Protein AF-A0A7S0FJQ3-F1 (afdb_monomer_lite)

Radius of gyration: 24.73 Å; chains: 1; bounding box: 58×33×62 Å

Foldseek 3Di:
DPPVVPPCCVVDVDDDDPVVVVVVVVVVVVVVVVVVVVVVVCVVCVVDDVVCCLQPPDDVLVVLLCCQLVVNDCCVVDPPVSCVVNVVSNPDHNPDDDCPVVVVVD

Secondary structure (DSSP, 8-state):
--SHHHHTTTT-SSPPPHHHHHHHHHHHHHHHHHHHHHHHHHHHTTT--HHHIIIIIS-HHHHHHHHHHTT--GGGTS-HHHHHHTGGGTT--TT--TTTTGGG--

pLDDT: mean 89.09, std 12.88, range [45.78, 98.19]

Organism: NCBI:txid265543

InterPro domains:
  IPR011010 DNA breaking-rejoining enzyme, catalytic core [SSF56349] (7-94)
  IPR014727 DNA topoisomerase I, catalytic core, alpha/beta subdomain [G3DSA:1.10.132.10] (2-98)
  IPR018521 DNA topoisomerase IB, active site [PS00176] (44-62)
  IPR025834 Topoisomerase I C-terminal domain [PF14370] (29-98)
  IPR051062 DNA topoisomerase IB [PTHR10290] (16-98)

Sequence (106 aa):
VTKFKTSQSHLWEKVPSEDQVKKKIENWNKKIEKAEMDLKHKDDNKEVSLGTSKINYMDPRISVAWCKRNEVPIEKIFSKTLRDKFNWAMAVPPTWEFNGEIAKLG

Structure (mmCIF, N/CA/C/O backbone):
data_AF-A0A7S0FJQ3-F1
#
_entry.id   AF-A0A7S0FJQ3-F1
#
loop_
_atom_site.group_PDB
_atom_site.id
_atom_site.type_symbol
_atom_site.label_atom_id
_atom_site.label_alt_id
_atom_site.label_comp_id
_atom_site.label_asym_id
_atom_site.label_entity_id
_atom_site.label_seq_id
_atom_site.pdbx_PDB_ins_code
_atom_site.Cartn_x
_atom_site.Cartn_y
_atom_site.Cartn_z
_atom_site.occupancy
_atom_site.B_iso_or_equiv
_atom_site.auth_seq_id
_atom_site.auth_comp_id
_atom_site.auth_asym_id
_atom_site.auth_atom_id
_atom_site.pdbx_PDB_model_num
ATOM 1 N N . VAL A 1 1 ? -36.604 -6.672 42.426 1.00 50.59 1 VAL A N 1
ATOM 2 C CA . VAL A 1 1 ? -36.343 -6.489 40.972 1.00 50.59 1 VAL A CA 1
ATOM 3 C C . VAL A 1 1 ? -36.304 -5.009 40.543 1.00 50.59 1 VAL A C 1
ATOM 5 O O . VAL A 1 1 ? -35.651 -4.687 39.563 1.00 50.59 1 VAL A O 1
ATOM 8 N N . THR A 1 2 ? -36.903 -4.072 41.286 1.00 45.78 2 THR A N 1
ATOM 9 C CA . THR A 1 2 ? -37.076 -2.664 40.856 1.00 45.78 2 THR A CA 1
ATOM 10 C C . THR A 1 2 ? -35.892 -1.715 41.128 1.00 45.78 2 THR A C 1
ATOM 12 O O . THR A 1 2 ? -35.732 -0.743 40.400 1.00 45.78 2 THR A O 1
ATOM 15 N N . LYS A 1 3 ? -35.026 -1.989 42.119 1.00 48.75 3 LYS A N 1
ATOM 16 C CA . LYS A 1 3 ? -33.908 -1.089 42.504 1.00 48.75 3 LYS 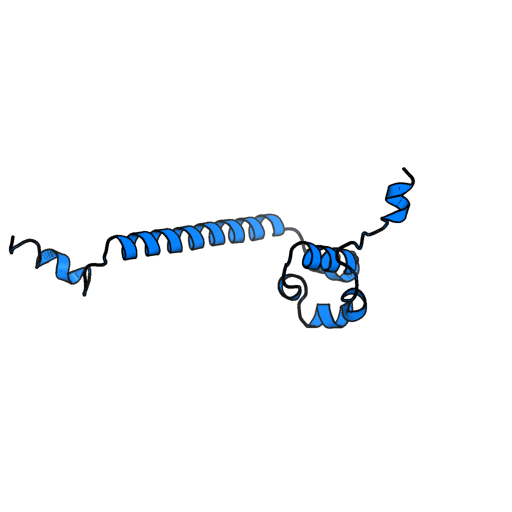A CA 1
ATOM 17 C C . LYS A 1 3 ? -32.679 -1.128 41.578 1.00 48.75 3 LYS A C 1
ATOM 19 O O . LYS A 1 3 ? -31.890 -0.195 41.591 1.00 48.75 3 LYS A O 1
ATOM 24 N N . PHE A 1 4 ? -32.509 -2.181 40.776 1.00 51.12 4 PHE A N 1
ATOM 25 C CA . PHE A 1 4 ? -31.314 -2.358 39.933 1.00 51.12 4 PHE A CA 1
ATOM 26 C C . PHE A 1 4 ? -31.382 -1.554 38.621 1.00 51.12 4 PHE A C 1
ATOM 28 O O . PHE A 1 4 ? -30.360 -1.176 38.059 1.00 51.12 4 PHE A O 1
ATOM 35 N N . LYS A 1 5 ? -32.597 -1.256 38.135 1.00 53.09 5 LYS A N 1
ATOM 36 C CA . LYS A 1 5 ? -32.810 -0.539 36.866 1.00 53.09 5 LYS A CA 1
ATOM 37 C C . LYS A 1 5 ? -32.517 0.962 36.948 1.00 53.09 5 LYS A C 1
ATOM 39 O O . LYS A 1 5 ? -32.145 1.550 35.941 1.00 53.09 5 LYS A O 1
ATOM 44 N N . THR A 1 6 ? -32.675 1.587 38.112 1.00 57.97 6 THR A N 1
ATOM 45 C CA . THR A 1 6 ? -32.498 3.039 38.268 1.00 57.97 6 THR A CA 1
ATOM 46 C C . THR A 1 6 ? -31.033 3.455 38.357 1.00 57.97 6 THR A C 1
ATOM 48 O O . THR A 1 6 ? -30.674 4.472 37.767 1.00 57.97 6 THR A O 1
ATOM 51 N N . SER A 1 7 ? -30.163 2.673 39.012 1.00 63.75 7 SER A N 1
ATOM 52 C CA . SER A 1 7 ? -28.769 3.096 39.227 1.00 63.75 7 SER A CA 1
ATOM 53 C C . SER A 1 7 ? -27.917 3.057 37.956 1.00 63.75 7 SER A C 1
ATOM 55 O O . SER A 1 7 ? -27.019 3.872 37.835 1.00 63.75 7 SER A O 1
ATOM 57 N N . GLN A 1 8 ? -28.205 2.173 36.995 1.00 63.81 8 GLN A N 1
ATOM 58 C CA . GLN A 1 8 ? -27.403 2.009 35.768 1.00 63.81 8 GLN A CA 1
ATOM 59 C C . GLN A 1 8 ? -27.904 2.862 34.583 1.00 63.81 8 GLN A C 1
ATOM 61 O O . GLN A 1 8 ? -27.315 2.827 33.506 1.00 63.81 8 GLN A O 1
ATOM 66 N N . SER A 1 9 ? -28.992 3.620 34.762 1.00 61.59 9 SER A N 1
ATOM 67 C CA . SER A 1 9 ? -29.635 4.401 33.690 1.00 61.59 9 SER A CA 1
ATOM 68 C C . SER A 1 9 ? -28.747 5.511 33.111 1.00 61.59 9 SER A C 1
ATOM 70 O O . SER A 1 9 ? -28.881 5.857 31.943 1.00 61.59 9 SER A O 1
ATOM 72 N N . HIS A 1 10 ? -27.804 6.030 33.902 1.00 71.69 10 HIS A N 1
ATOM 73 C CA . HIS A 1 10 ? -26.851 7.057 33.475 1.00 71.69 10 HIS A CA 1
ATOM 74 C C . HIS A 1 10 ? -25.723 6.517 32.585 1.00 71.69 10 HIS A C 1
ATOM 76 O O . HIS A 1 10 ? -25.082 7.287 31.878 1.00 71.69 10 HIS A O 1
ATOM 82 N N . LEU A 1 11 ? -25.457 5.207 32.622 1.00 71.88 11 LEU A N 1
ATOM 83 C CA . LEU A 1 11 ? -24.380 4.606 31.834 1.00 71.88 11 LEU A CA 1
ATOM 84 C C . LEU A 1 11 ? -24.802 4.372 30.385 1.00 71.88 11 LEU A C 1
ATOM 86 O O . LEU A 1 11 ? -23.973 4.439 29.479 1.00 71.88 11 LEU A O 1
ATOM 90 N N . TRP A 1 12 ? -26.087 4.096 30.157 1.00 75.75 12 TRP A N 1
ATOM 91 C CA . TRP A 1 12 ? -26.608 3.777 28.834 1.00 75.75 12 TRP A CA 1
ATOM 92 C C . TRP A 1 12 ? -28.069 4.212 28.718 1.00 75.75 12 TRP A C 1
ATOM 94 O O . TRP A 1 12 ? -28.915 3.752 29.481 1.00 75.75 12 TRP A O 1
ATOM 104 N N . GLU A 1 13 ? -28.378 5.008 27.692 1.00 75.69 13 GLU A N 1
ATOM 105 C CA . GLU A 1 13 ? -29.759 5.360 27.324 1.00 75.69 13 GLU A CA 1
ATOM 106 C C . GLU A 1 13 ? -30.582 4.105 26.959 1.00 75.69 13 GLU A C 1
ATOM 108 O O . GLU A 1 13 ? -31.769 3.999 27.264 1.00 75.69 13 GLU A O 1
ATOM 113 N N . LYS A 1 14 ? -29.918 3.098 26.370 1.00 81.62 14 LYS A N 1
ATOM 114 C CA . LYS A 1 14 ? -30.398 1.716 26.220 1.00 81.62 14 LYS A CA 1
ATOM 115 C C . LYS A 1 14 ? -29.261 0.759 26.560 1.00 81.62 14 LYS A C 1
ATOM 117 O O . LYS A 1 14 ? -28.167 0.901 26.015 1.00 81.62 14 LYS A O 1
ATOM 122 N N . VAL A 1 15 ? -29.521 -0.223 27.426 1.00 84.06 15 VAL A N 1
ATOM 123 C CA . VAL A 1 15 ? -28.534 -1.264 27.756 1.00 84.06 15 VAL A CA 1
ATOM 124 C C . VAL A 1 15 ? -28.210 -2.037 26.473 1.00 84.06 15 VAL A C 1
ATOM 126 O O . VAL A 1 15 ? -29.129 -2.602 25.873 1.00 84.06 15 VAL A O 1
ATOM 129 N N . PRO A 1 16 ? -26.948 -2.041 26.013 1.00 85.31 16 PRO A N 1
ATOM 130 C CA . PRO A 1 16 ? -26.581 -2.779 24.818 1.00 85.31 16 PRO A CA 1
ATOM 131 C C . PRO A 1 16 ? -26.749 -4.282 25.057 1.00 85.31 16 PRO A C 1
ATOM 133 O O . PRO A 1 16 ? -26.437 -4.796 26.130 1.00 85.31 16 PRO A O 1
ATOM 136 N N . SER A 1 17 ? -27.231 -4.984 24.036 1.00 90.69 17 SER A N 1
ATOM 137 C CA . SER A 1 17 ? -27.252 -6.449 24.020 1.00 90.69 17 SER A CA 1
ATOM 138 C C . SER A 1 17 ? -25.833 -7.022 24.081 1.00 90.69 17 SER A C 1
ATOM 140 O O . SER A 1 17 ? -24.865 -6.372 23.673 1.00 90.69 17 SER A O 1
ATOM 142 N N . GLU A 1 18 ? -25.711 -8.263 24.547 1.00 93.12 18 GLU A N 1
ATOM 143 C CA . GLU A 1 18 ? -24.434 -8.980 24.605 1.00 93.12 18 GLU A CA 1
ATOM 144 C C . GLU A 1 18 ? -23.726 -9.001 23.237 1.00 93.12 18 GLU A C 1
ATOM 146 O O . GLU A 1 18 ? -22.530 -8.719 23.152 1.00 93.12 18 GLU A O 1
ATOM 151 N N . ASP A 1 19 ? -24.475 -9.210 22.152 1.00 94.19 19 ASP A N 1
ATOM 152 C CA . ASP A 1 19 ? -23.940 -9.219 20.786 1.00 94.19 19 ASP A CA 1
ATOM 153 C C . ASP A 1 19 ? -23.397 -7.852 20.352 1.00 94.19 19 ASP A C 1
ATOM 155 O O . ASP A 1 19 ? -22.361 -7.765 19.690 1.00 94.19 19 ASP A O 1
ATOM 159 N N . GLN A 1 20 ? -24.050 -6.756 20.757 1.00 92.44 20 GLN A N 1
ATOM 160 C CA . GLN A 1 20 ? -23.551 -5.405 20.487 1.00 92.44 20 GLN A CA 1
ATOM 161 C C . GLN A 1 20 ? -22.236 -5.133 21.220 1.00 92.44 20 GLN A C 1
ATOM 163 O O . GLN A 1 20 ? -21.353 -4.474 20.663 1.00 92.44 20 GLN A O 1
ATOM 168 N N . VAL A 1 21 ? -22.092 -5.631 22.450 1.00 93.75 21 VAL A N 1
ATOM 169 C CA . VAL A 1 21 ? -20.851 -5.506 23.225 1.00 93.75 21 VAL A CA 1
ATOM 170 C C . VAL A 1 21 ? -19.745 -6.356 22.598 1.00 93.75 21 VAL A C 1
ATOM 172 O O . VAL A 1 21 ? -18.665 -5.825 22.336 1.00 93.75 21 VAL A O 1
ATOM 175 N N . LYS A 1 22 ? -20.021 -7.620 22.251 1.00 96.12 22 LYS A N 1
ATOM 176 C CA . LYS A 1 22 ? -19.072 -8.508 21.555 1.00 96.12 22 LYS A CA 1
ATOM 177 C C . LYS A 1 22 ? -18.577 -7.900 20.243 1.00 96.12 22 LYS A C 1
ATOM 179 O O . LYS A 1 22 ? -17.372 -7.796 20.031 1.00 96.12 22 LYS A O 1
ATOM 184 N N . LYS A 1 23 ? -19.489 -7.388 19.409 1.00 96.56 23 LYS A N 1
ATOM 185 C CA . LYS A 1 23 ? -19.141 -6.717 18.146 1.00 96.56 23 LYS A CA 1
ATOM 186 C C . LYS A 1 23 ? -18.287 -5.467 18.362 1.00 96.56 23 LYS A C 1
ATOM 188 O O . LYS A 1 23 ? -17.388 -5.183 17.573 1.00 96.56 23 LYS A O 1
ATOM 193 N N . LYS A 1 24 ? -18.547 -4.695 19.424 1.00 95.50 24 LYS A N 1
ATOM 194 C CA . LYS A 1 24 ? -17.708 -3.539 19.779 1.00 95.50 24 LYS A CA 1
ATOM 195 C C . LYS A 1 24 ? -16.305 -3.972 20.195 1.00 95.50 24 LYS A C 1
ATOM 197 O O . LYS A 1 24 ? -15.355 -3.355 19.727 1.00 95.50 24 LYS A O 1
ATOM 202 N N . ILE A 1 25 ? -16.179 -5.006 21.025 1.00 97.06 25 ILE A N 1
ATOM 203 C CA . ILE A 1 25 ? -14.881 -5.554 21.445 1.00 97.06 25 ILE A CA 1
ATOM 204 C C . ILE A 1 25 ? -14.089 -6.024 20.222 1.00 97.06 25 ILE A C 1
ATOM 206 O O . ILE A 1 25 ? -12.952 -5.603 20.039 1.00 97.06 25 ILE A O 1
ATOM 210 N N . GLU A 1 26 ? -14.709 -6.801 19.333 1.00 97.56 26 GLU A N 1
ATOM 211 C CA . GLU A 1 26 ? -14.069 -7.280 18.102 1.00 97.56 26 GLU A CA 1
ATOM 212 C C . GLU A 1 26 ? -13.580 -6.118 17.220 1.00 97.56 26 GLU A C 1
ATOM 214 O O . GLU A 1 26 ? -12.443 -6.114 16.747 1.00 97.56 26 GLU A O 1
ATOM 219 N N . ASN A 1 27 ? -14.410 -5.087 17.039 1.00 97.62 27 ASN A N 1
ATOM 220 C CA . ASN A 1 27 ? -14.033 -3.899 16.275 1.00 97.62 27 ASN A CA 1
ATOM 221 C C . ASN A 1 27 ? -12.866 -3.134 16.911 1.00 97.62 27 ASN A C 1
ATOM 223 O O . ASN A 1 27 ? -12.023 -2.602 16.190 1.00 97.62 27 ASN A O 1
ATOM 227 N N . TRP A 1 28 ? -12.828 -3.034 18.241 1.00 98.00 28 TRP A N 1
ATOM 228 C CA . TRP A 1 28 ? -11.730 -2.378 18.946 1.00 98.00 28 TRP A CA 1
ATOM 229 C C . TRP A 1 28 ? -10.438 -3.181 18.855 1.00 98.00 28 TRP A C 1
ATOM 231 O O . TRP A 1 28 ? -9.404 -2.589 18.561 1.00 98.00 28 TRP A O 1
ATOM 241 N N . ASN A 1 29 ? -10.505 -4.505 18.981 1.00 97.88 29 ASN A N 1
ATOM 242 C CA . ASN A 1 29 ? -9.343 -5.374 18.806 1.00 97.88 29 ASN A CA 1
ATOM 243 C C . ASN A 1 29 ? -8.726 -5.210 17.409 1.00 97.88 29 ASN A C 1
ATOM 245 O O . ASN A 1 29 ? -7.528 -4.974 17.301 1.00 97.88 29 ASN A O 1
ATOM 249 N N . LYS A 1 30 ? -9.546 -5.183 16.346 1.00 97.88 30 LYS A N 1
ATOM 250 C CA . LYS A 1 30 ? -9.069 -4.917 14.971 1.00 97.88 30 LYS A CA 1
ATOM 251 C C . LYS A 1 30 ? -8.395 -3.548 14.821 1.00 97.88 30 LYS A C 1
ATOM 253 O O . LYS A 1 30 ? -7.461 -3.391 14.038 1.00 97.88 30 LYS A O 1
ATOM 258 N N . LYS A 1 31 ? -8.879 -2.525 15.536 1.00 97.81 31 LYS A N 1
ATOM 259 C CA . LYS A 1 31 ? -8.266 -1.185 15.520 1.00 97.81 31 LYS A CA 1
ATOM 260 C C . LYS A 1 31 ? -6.920 -1.165 16.238 1.00 97.81 31 LYS A C 1
ATOM 262 O O . LYS A 1 31 ? -6.017 -0.488 15.759 1.00 97.81 31 LYS A O 1
ATOM 267 N N . ILE A 1 32 ? -6.813 -1.871 17.362 1.00 98.19 32 ILE A N 1
ATOM 268 C CA . ILE A 1 32 ? -5.574 -1.988 18.136 1.00 98.19 32 ILE A CA 1
ATOM 269 C C . ILE A 1 32 ? -4.516 -2.698 17.295 1.00 98.19 32 ILE A C 1
ATOM 271 O O . ILE A 1 32 ? -3.456 -2.128 17.069 1.00 98.19 32 ILE A O 1
ATOM 275 N N . GLU A 1 33 ? -4.853 -3.855 16.725 1.00 98.00 33 GLU A N 1
ATOM 276 C CA . GLU A 1 33 ? -3.948 -4.630 15.869 1.00 98.00 33 GLU A CA 1
ATOM 277 C C . GLU A 1 33 ? -3.419 -3.793 14.693 1.00 98.00 33 GLU A C 1
ATOM 279 O O . GLU A 1 33 ? -2.218 -3.747 14.423 1.00 98.00 33 GLU A O 1
ATOM 284 N N . LYS A 1 34 ? -4.306 -3.039 14.030 1.00 97.25 34 LYS A N 1
ATOM 285 C CA . LYS A 1 34 ? -3.898 -2.115 12.968 1.00 97.25 34 LYS A CA 1
ATOM 286 C C . LYS A 1 34 ? -2.947 -1.025 13.474 1.00 97.25 34 LYS A C 1
ATOM 288 O O . LYS A 1 34 ? -1.975 -0.710 12.794 1.00 97.25 34 LYS A O 1
ATOM 293 N N . ALA A 1 35 ? -3.231 -0.429 14.631 1.00 97.62 35 ALA A N 1
ATOM 294 C CA . ALA A 1 35 ? -2.404 0.635 15.191 1.00 97.62 35 ALA A CA 1
ATOM 295 C C . ALA A 1 35 ? -1.005 0.130 15.579 1.00 97.62 35 ALA A C 1
ATOM 297 O O . ALA A 1 35 ? -0.019 0.815 15.318 1.00 97.62 35 ALA A O 1
ATOM 298 N N . GLU A 1 36 ? -0.910 -1.071 16.147 1.00 97.81 36 GLU A N 1
ATOM 299 C CA . GLU A 1 36 ? 0.362 -1.719 16.484 1.00 97.81 36 GLU A CA 1
ATOM 300 C C . GLU A 1 36 ? 1.196 -2.009 15.231 1.00 97.81 36 GLU A C 1
ATOM 302 O O . GLU A 1 36 ? 2.386 -1.689 15.187 1.00 97.81 36 GLU A O 1
ATOM 307 N N . MET A 1 37 ? 0.561 -2.536 14.180 1.00 97.56 37 MET A N 1
ATOM 308 C CA . MET A 1 37 ? 1.200 -2.760 12.883 1.00 97.56 37 MET A CA 1
ATOM 309 C C . MET A 1 37 ? 1.716 -1.445 12.273 1.00 97.56 37 MET A C 1
ATOM 311 O O . MET A 1 37 ? 2.869 -1.371 11.844 1.00 97.56 37 MET A O 1
ATOM 315 N N . ASP A 1 38 ? 0.895 -0.389 12.267 1.00 95.94 38 ASP A N 1
ATOM 316 C CA . ASP A 1 38 ? 1.268 0.921 11.721 1.00 95.94 38 ASP A CA 1
ATOM 317 C C . ASP A 1 38 ? 2.427 1.563 12.511 1.00 95.94 38 ASP A C 1
ATOM 319 O O . ASP A 1 38 ? 3.305 2.199 11.921 1.00 95.94 38 ASP A O 1
ATOM 323 N N . LEU A 1 39 ? 2.451 1.399 13.839 1.00 96.75 39 LEU A N 1
ATOM 324 C CA . LEU A 1 39 ? 3.542 1.873 14.696 1.00 96.75 39 LEU A CA 1
ATOM 325 C C . LEU A 1 39 ? 4.848 1.149 14.386 1.00 96.75 39 LEU A C 1
ATOM 327 O O . LEU A 1 39 ? 5.864 1.807 14.158 1.00 96.75 39 LEU A O 1
ATOM 331 N N . LYS A 1 40 ? 4.810 -0.184 14.314 1.00 96.31 40 LYS A N 1
ATOM 332 C CA . LYS A 1 40 ? 5.985 -0.987 13.978 1.00 96.31 40 LYS A CA 1
ATOM 333 C C . LYS A 1 40 ? 6.543 -0.605 12.608 1.00 96.31 40 LYS A C 1
ATOM 335 O O . LYS A 1 40 ? 7.733 -0.346 12.481 1.00 96.31 40 LYS A O 1
ATOM 340 N N . HIS A 1 41 ? 5.683 -0.471 11.597 1.00 93.69 41 HIS A N 1
ATOM 341 C CA . HIS A 1 41 ? 6.117 -0.062 10.262 1.00 93.69 41 HIS A CA 1
ATOM 342 C C . HIS A 1 41 ? 6.776 1.317 10.228 1.00 93.69 41 HIS A C 1
ATOM 344 O O . HIS A 1 41 ? 7.686 1.530 9.428 1.00 93.69 41 HIS A O 1
ATOM 350 N N . LYS A 1 42 ? 6.321 2.266 11.050 1.00 92.75 42 LYS A N 1
ATOM 351 C CA . LYS A 1 42 ? 6.969 3.579 11.146 1.00 92.75 42 LYS A CA 1
ATOM 352 C C . LYS A 1 42 ? 8.346 3.485 11.788 1.00 92.75 42 LYS A C 1
ATOM 354 O O . LYS A 1 42 ? 9.254 4.158 11.312 1.00 92.75 42 LYS A O 1
ATOM 359 N N . ASP A 1 43 ? 8.493 2.670 12.829 1.00 94.81 43 ASP A N 1
ATOM 360 C CA . ASP A 1 43 ? 9.776 2.496 13.511 1.00 94.81 43 ASP A CA 1
ATOM 361 C C . ASP A 1 43 ? 10.797 1.771 12.621 1.00 94.81 43 ASP A C 1
ATOM 363 O O . ASP A 1 43 ? 11.904 2.273 12.441 1.00 94.81 43 ASP A O 1
ATOM 367 N N . ASP A 1 44 ? 10.391 0.680 11.961 1.00 93.38 44 ASP A N 1
ATOM 368 C CA . ASP A 1 44 ? 11.241 -0.098 11.043 1.00 93.38 44 ASP A CA 1
ATOM 369 C C . ASP A 1 44 ? 11.752 0.750 9.860 1.00 93.38 44 ASP A C 1
ATOM 371 O O . ASP A 1 44 ? 12.842 0.522 9.340 1.00 93.38 44 ASP A O 1
ATOM 375 N N . ASN A 1 45 ? 10.972 1.747 9.424 1.00 90.81 45 ASN A N 1
ATOM 376 C CA . ASN A 1 45 ? 11.307 2.597 8.278 1.00 90.81 45 ASN A CA 1
ATOM 377 C C . ASN A 1 45 ? 11.870 3.976 8.659 1.00 90.81 45 ASN A C 1
ATOM 379 O O . ASN A 1 45 ? 12.069 4.807 7.773 1.00 90.81 45 ASN A O 1
ATOM 383 N N . LYS A 1 46 ? 12.132 4.258 9.942 1.00 90.62 46 LYS A N 1
ATOM 384 C CA . LYS A 1 46 ? 12.533 5.608 10.389 1.00 90.62 46 LYS A CA 1
ATOM 385 C C . LYS A 1 46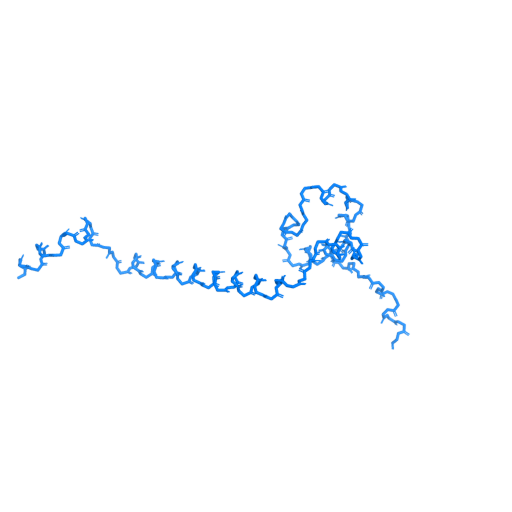 ? 13.880 6.078 9.829 1.00 90.62 46 LYS A C 1
ATOM 387 O O . LYS A 1 46 ? 14.105 7.279 9.718 1.00 90.62 46 LYS A O 1
ATOM 392 N N . GLU A 1 47 ? 14.755 5.144 9.458 1.00 91.81 47 GLU A N 1
ATOM 393 C CA . GLU A 1 47 ? 16.111 5.427 8.965 1.00 91.81 47 GLU A CA 1
ATOM 394 C C . GLU A 1 47 ? 16.244 5.286 7.440 1.00 91.81 47 GLU A C 1
ATOM 396 O O . GLU A 1 47 ? 17.290 5.609 6.878 1.00 91.81 47 GLU A O 1
ATOM 401 N N . VAL A 1 48 ? 15.201 4.816 6.743 1.00 88.19 48 VAL A N 1
ATOM 402 C CA . VAL A 1 48 ? 15.280 4.454 5.319 1.00 88.19 48 VAL A CA 1
ATOM 403 C C . VAL A 1 48 ? 14.208 5.144 4.476 1.00 88.19 48 VAL A C 1
ATOM 405 O O . VAL A 1 48 ? 13.014 5.087 4.754 1.00 88.19 48 VAL A O 1
ATOM 408 N N . SER A 1 49 ? 14.628 5.768 3.371 1.00 86.38 49 SER A N 1
ATOM 409 C CA . SER A 1 49 ? 13.702 6.369 2.402 1.00 86.38 49 SER A CA 1
ATOM 410 C C . SER A 1 49 ? 13.390 5.402 1.261 1.00 86.38 49 SER A C 1
ATOM 412 O O . SER A 1 49 ? 14.128 5.290 0.281 1.00 86.38 49 SER A O 1
ATOM 414 N N . LEU A 1 50 ? 12.250 4.717 1.360 1.00 86.94 50 LEU A N 1
ATOM 415 C CA . LEU A 1 50 ? 11.789 3.744 0.359 1.00 86.94 50 LEU A CA 1
ATOM 416 C C . LEU A 1 50 ? 11.342 4.373 -0.975 1.00 86.94 50 LEU A C 1
ATOM 418 O O . LEU A 1 50 ? 11.117 3.667 -1.957 1.00 86.94 50 LEU A O 1
ATOM 422 N N . GLY A 1 51 ? 11.166 5.697 -1.028 1.00 88.94 51 GLY A N 1
ATOM 423 C CA . GLY A 1 51 ? 10.666 6.384 -2.221 1.00 88.94 51 GLY A CA 1
ATOM 424 C C . GLY A 1 51 ? 11.632 6.290 -3.402 1.00 88.94 51 GLY A C 1
ATOM 425 O O . GLY A 1 51 ? 11.224 5.962 -4.515 1.00 88.94 51 GLY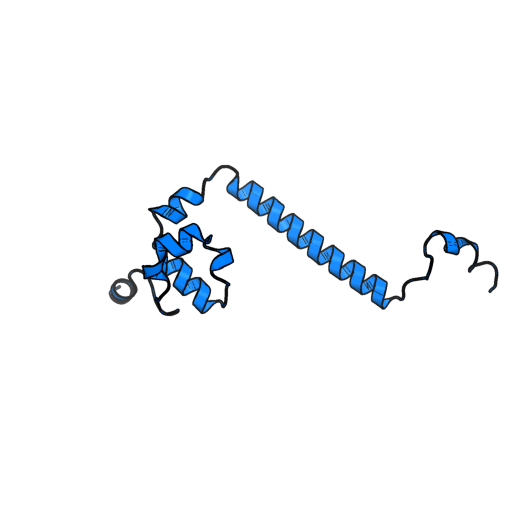 A O 1
ATOM 426 N N . THR A 1 52 ? 12.922 6.528 -3.164 1.00 91.06 52 THR A N 1
ATOM 427 C CA . THR A 1 52 ? 13.927 6.583 -4.234 1.00 91.06 52 THR A CA 1
ATOM 428 C C . THR A 1 52 ? 14.141 5.216 -4.882 1.00 91.06 52 THR A C 1
ATOM 430 O O . THR A 1 52 ? 14.113 5.114 -6.110 1.00 91.06 52 THR A O 1
ATOM 433 N N . SER A 1 53 ? 14.288 4.157 -4.075 1.00 91.69 53 SER A N 1
ATOM 434 C CA . SER A 1 53 ? 14.400 2.771 -4.558 1.00 91.69 53 SER A CA 1
ATOM 435 C C . SER A 1 53 ? 13.200 2.370 -5.402 1.00 91.69 53 SER A C 1
ATOM 437 O O . SER A 1 53 ? 13.359 1.900 -6.527 1.00 91.69 53 SER A O 1
ATOM 439 N N . LYS A 1 54 ? 11.996 2.665 -4.916 1.00 90.44 54 LYS A N 1
ATOM 440 C CA . LYS A 1 54 ? 10.745 2.359 -5.606 1.00 90.44 54 LYS A CA 1
ATOM 441 C C . LYS A 1 54 ? 10.550 3.083 -6.930 1.00 90.44 54 LYS A C 1
ATOM 443 O O . LYS A 1 54 ? 9.931 2.526 -7.828 1.00 90.44 54 LYS A O 1
ATOM 448 N N . ILE A 1 55 ? 11.025 4.318 -7.048 1.00 92.94 55 ILE A N 1
ATOM 449 C CA . ILE A 1 55 ? 10.768 5.145 -8.234 1.00 92.94 55 ILE A CA 1
ATOM 450 C C . ILE A 1 55 ? 11.840 4.954 -9.312 1.00 92.94 55 ILE A C 1
ATOM 452 O O . ILE A 1 55 ? 11.536 5.138 -10.493 1.00 92.94 55 ILE A O 1
ATOM 456 N N . ASN A 1 56 ? 13.074 4.630 -8.918 1.00 91.75 56 ASN A N 1
ATOM 457 C CA . ASN A 1 56 ? 14.225 4.701 -9.819 1.00 91.75 56 AS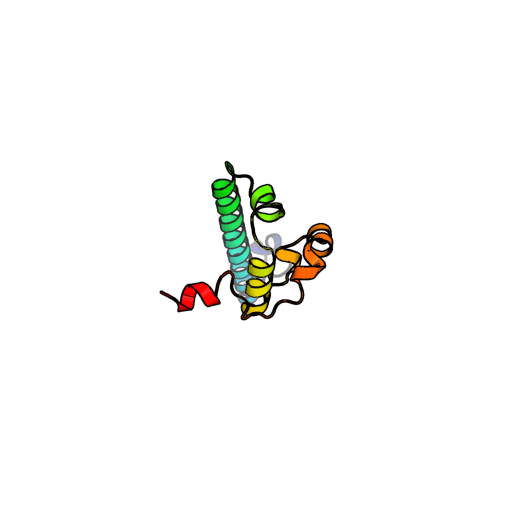N A CA 1
ATOM 458 C C . ASN A 1 56 ? 15.000 3.391 -9.965 1.00 91.75 56 ASN A C 1
ATOM 460 O O . ASN A 1 56 ? 15.670 3.218 -10.976 1.00 91.75 56 ASN A O 1
ATOM 464 N N . TYR A 1 57 ? 14.931 2.489 -8.985 1.00 92.62 57 TYR A N 1
ATOM 465 C CA . TYR A 1 57 ? 15.827 1.328 -8.930 1.00 92.62 57 TYR A CA 1
ATOM 466 C C . TYR A 1 57 ? 15.097 -0.019 -8.971 1.00 92.62 57 TYR A C 1
ATOM 468 O O . TYR A 1 57 ? 15.719 -1.037 -9.255 1.00 92.62 57 TYR A O 1
ATOM 476 N N . MET A 1 58 ? 13.786 -0.040 -8.728 1.00 93.56 58 MET A N 1
ATOM 477 C CA . MET A 1 58 ? 12.959 -1.236 -8.875 1.00 93.56 58 MET A CA 1
ATOM 478 C C . MET A 1 58 ? 12.216 -1.225 -10.210 1.00 93.56 58 MET A C 1
ATOM 480 O O . MET A 1 58 ? 11.609 -0.220 -10.578 1.00 93.56 58 MET A O 1
ATOM 484 N N . ASP A 1 59 ? 12.217 -2.362 -10.910 1.00 95.75 59 ASP A N 1
ATOM 485 C CA . ASP A 1 59 ? 11.388 -2.533 -12.100 1.00 95.75 59 ASP A CA 1
ATOM 486 C C . ASP A 1 59 ? 9.904 -2.572 -11.683 1.00 95.75 59 ASP A C 1
ATOM 488 O O . ASP A 1 59 ? 9.488 -3.493 -10.968 1.00 95.75 59 ASP A O 1
ATOM 492 N N . PRO A 1 60 ? 9.076 -1.603 -12.117 1.00 97.00 60 PRO A N 1
ATOM 493 C CA . PRO A 1 60 ? 7.679 -1.518 -11.700 1.00 97.00 60 PRO A CA 1
ATOM 494 C C . PRO A 1 60 ? 6.862 -2.756 -12.093 1.00 97.00 60 PRO A C 1
ATOM 496 O O . PRO A 1 60 ? 5.865 -3.056 -11.432 1.00 97.00 60 PRO A O 1
ATOM 499 N N . ARG A 1 61 ? 7.283 -3.511 -13.119 1.00 97.19 61 ARG A N 1
ATOM 500 C CA . ARG A 1 61 ? 6.619 -4.748 -13.555 1.00 97.19 61 ARG A CA 1
ATOM 501 C C . ARG A 1 61 ? 6.641 -5.826 -12.477 1.00 97.19 61 ARG A C 1
ATOM 503 O O . ARG A 1 61 ? 5.679 -6.584 -12.387 1.00 97.19 61 ARG A O 1
ATOM 510 N N . ILE A 1 62 ? 7.670 -5.844 -11.622 1.00 96.69 62 ILE A N 1
ATOM 511 C CA . ILE A 1 62 ? 7.756 -6.762 -10.476 1.00 96.69 62 ILE A CA 1
ATOM 512 C C . ILE A 1 62 ? 6.558 -6.523 -9.552 1.00 96.69 62 ILE A C 1
ATOM 514 O O . ILE A 1 62 ? 5.793 -7.442 -9.256 1.00 96.69 62 ILE A O 1
ATOM 518 N N . SER A 1 63 ? 6.348 -5.270 -9.141 1.00 96.69 63 SER A N 1
ATOM 519 C CA . SER A 1 63 ? 5.235 -4.910 -8.260 1.00 96.69 63 SER A CA 1
ATOM 520 C C . SER A 1 63 ? 3.876 -5.079 -8.939 1.00 96.69 63 SER A C 1
ATOM 522 O O . SER A 1 63 ? 2.937 -5.533 -8.290 1.00 96.69 63 SER A O 1
ATOM 524 N N . VAL A 1 64 ? 3.753 -4.758 -10.233 1.00 97.62 64 VAL A N 1
ATOM 525 C CA . VAL A 1 64 ? 2.496 -4.947 -10.981 1.00 97.62 64 VAL A CA 1
ATOM 526 C C . VAL A 1 64 ? 2.119 -6.427 -11.064 1.00 97.62 64 VAL A C 1
ATOM 528 O O . VAL A 1 64 ? 0.975 -6.775 -10.766 1.00 97.62 64 VAL A O 1
ATOM 531 N N . ALA A 1 65 ? 3.058 -7.303 -11.431 1.00 97.44 65 ALA A N 1
ATOM 532 C CA . ALA A 1 65 ? 2.812 -8.740 -11.516 1.00 97.44 65 ALA A CA 1
ATOM 533 C C . ALA A 1 65 ? 2.410 -9.316 -10.150 1.00 97.44 65 ALA A C 1
ATOM 535 O O . ALA A 1 65 ? 1.430 -10.057 -10.063 1.00 97.44 65 ALA A O 1
ATOM 536 N N . TRP A 1 66 ? 3.092 -8.902 -9.074 1.00 97.62 66 TRP A N 1
ATOM 537 C CA . TRP A 1 66 ? 2.741 -9.290 -7.707 1.00 97.62 66 TRP A CA 1
ATOM 538 C C . TRP A 1 66 ? 1.335 -8.825 -7.301 1.00 97.62 66 TRP A C 1
ATOM 540 O O . TRP A 1 66 ? 0.576 -9.621 -6.746 1.00 97.62 66 TRP A O 1
ATOM 550 N N . CYS A 1 67 ? 0.957 -7.581 -7.624 1.00 97.69 67 CYS A N 1
ATOM 551 C CA . CYS A 1 67 ? -0.380 -7.056 -7.331 1.00 97.69 67 CYS A CA 1
ATOM 552 C C . CYS A 1 67 ? -1.470 -7.874 -8.022 1.00 97.69 67 CYS A 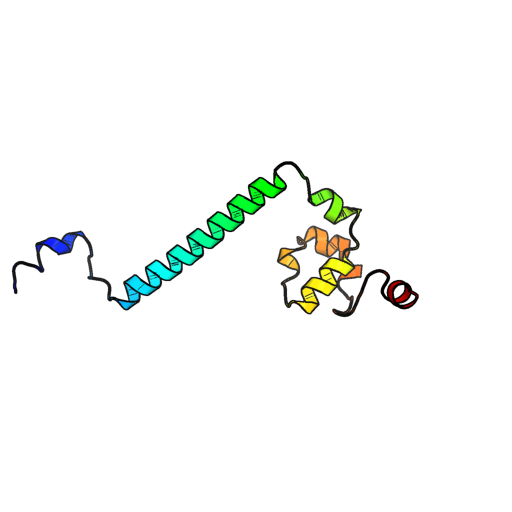C 1
ATOM 554 O O . CYS A 1 67 ? -2.451 -8.246 -7.389 1.00 97.69 67 CYS A O 1
ATOM 556 N N . LYS A 1 68 ? -1.278 -8.206 -9.305 1.00 97.25 68 LYS A N 1
ATOM 557 C CA . LYS A 1 68 ? -2.229 -9.031 -10.061 1.00 97.25 68 LYS A CA 1
ATOM 558 C C . LYS A 1 68 ? -2.339 -10.447 -9.499 1.00 97.25 68 LYS A C 1
ATOM 560 O O . LYS A 1 68 ? -3.431 -10.994 -9.451 1.00 97.25 68 LYS A O 1
ATOM 565 N N . ARG A 1 69 ? -1.219 -11.033 -9.067 1.00 97.00 69 ARG A N 1
ATOM 566 C CA . ARG A 1 69 ? -1.158 -12.408 -8.547 1.00 97.00 69 ARG A CA 1
ATOM 567 C C . ARG A 1 69 ? -1.825 -12.565 -7.176 1.00 97.00 69 ARG A C 1
ATOM 569 O O . ARG A 1 69 ? -2.323 -13.640 -6.879 1.00 97.00 69 ARG A O 1
ATOM 576 N N . ASN A 1 70 ? -1.825 -11.507 -6.365 1.00 97.50 70 ASN A N 1
ATOM 577 C CA . ASN A 1 70 ? -2.367 -11.500 -4.999 1.00 97.50 70 ASN A CA 1
ATOM 578 C C . ASN A 1 70 ? -3.646 -10.656 -4.865 1.00 97.50 70 ASN A C 1
ATOM 580 O O . ASN A 1 70 ? -4.039 -10.322 -3.751 1.00 97.50 70 ASN A O 1
ATOM 584 N N . GLU A 1 71 ? -4.249 -10.251 -5.987 1.00 96.88 71 GLU A N 1
ATOM 585 C CA . GLU A 1 71 ? -5.465 -9.425 -6.023 1.00 96.88 71 GLU A CA 1
ATOM 586 C C . GLU A 1 71 ? -5.352 -8.126 -5.198 1.00 96.88 71 GLU A C 1
ATOM 588 O O . GLU A 1 71 ? -6.313 -7.635 -4.602 1.00 96.88 71 GLU A O 1
ATOM 593 N N . VAL A 1 72 ? -4.152 -7.536 -5.168 1.00 97.31 72 VAL A N 1
ATOM 594 C CA . VAL A 1 72 ? -3.893 -6.285 -4.452 1.00 97.31 72 VAL A CA 1
ATOM 595 C C . VAL A 1 72 ? -4.180 -5.097 -5.373 1.00 97.31 72 VAL A C 1
ATOM 597 O O . VAL A 1 72 ? -3.594 -5.012 -6.456 1.00 97.31 72 VAL A O 1
ATOM 600 N N . PRO A 1 73 ? -5.023 -4.132 -4.953 1.00 97.31 73 PRO A N 1
ATOM 601 C CA . PRO A 1 73 ? -5.289 -2.940 -5.747 1.00 97.31 73 PRO A CA 1
ATOM 602 C C . PRO A 1 73 ? -4.016 -2.118 -5.981 1.00 97.31 73 PRO A C 1
ATOM 604 O O . PRO A 1 73 ? -3.320 -1.736 -5.032 1.00 97.31 73 PRO A O 1
ATOM 607 N N . ILE A 1 74 ? -3.710 -1.832 -7.248 1.00 96.12 74 ILE A N 1
ATOM 608 C CA . ILE A 1 74 ? -2.441 -1.213 -7.655 1.00 96.12 74 ILE A CA 1
ATOM 609 C C . ILE A 1 74 ? -2.267 0.199 -7.088 1.00 96.12 74 ILE A C 1
ATOM 611 O O . ILE A 1 74 ? -1.146 0.632 -6.840 1.00 96.12 74 ILE A O 1
ATOM 615 N N . GLU A 1 75 ? -3.359 0.911 -6.821 1.00 96.31 75 GLU A N 1
ATOM 616 C CA . GLU A 1 75 ? -3.375 2.244 -6.221 1.00 96.31 75 GLU A CA 1
ATOM 617 C C . GLU A 1 75 ? -2.873 2.272 -4.772 1.00 96.31 75 GLU A C 1
ATOM 619 O O . GLU A 1 75 ? -2.429 3.321 -4.305 1.00 96.31 75 GLU A O 1
ATOM 624 N N . LYS A 1 76 ? -2.886 1.127 -4.070 1.00 95.56 76 LYS A N 1
ATOM 625 C CA . LYS A 1 76 ? -2.261 0.998 -2.743 1.00 95.56 76 LYS A CA 1
ATOM 626 C C . LYS A 1 76 ? -0.736 0.965 -2.832 1.00 95.56 76 LYS A C 1
ATOM 628 O O . LYS A 1 76 ? -0.060 1.308 -1.867 1.00 95.56 76 LYS A O 1
ATOM 633 N N . ILE A 1 77 ? -0.195 0.566 -3.985 1.00 95.25 77 ILE A N 1
ATOM 634 C CA . ILE A 1 77 ? 1.246 0.472 -4.221 1.00 95.25 77 ILE A CA 1
ATOM 635 C C . ILE A 1 77 ? 1.747 1.695 -4.989 1.00 95.25 77 ILE A C 1
ATOM 637 O O . ILE A 1 77 ? 2.707 2.326 -4.558 1.00 95.25 77 ILE A O 1
ATOM 641 N N . PHE A 1 78 ? 1.111 2.090 -6.088 1.00 95.56 78 PHE A N 1
ATOM 642 C CA . PHE A 1 78 ? 1.507 3.247 -6.888 1.00 95.56 78 PHE A CA 1
ATOM 643 C C . PHE A 1 78 ? 0.449 4.351 -6.836 1.00 95.56 78 PHE A C 1
ATOM 645 O O . PHE A 1 78 ? -0.708 4.153 -7.204 1.00 95.56 78 PHE A O 1
ATOM 652 N N . SER A 1 79 ? 0.870 5.558 -6.442 1.00 95.56 79 SER A N 1
ATOM 653 C CA . SER A 1 79 ? 0.034 6.759 -6.539 1.00 95.56 79 SER A CA 1
ATOM 654 C C . SER A 1 79 ? -0.374 7.028 -7.993 1.00 95.56 79 SER A C 1
ATOM 656 O O . SER A 1 79 ? 0.210 6.474 -8.925 1.00 95.56 79 SER A O 1
ATOM 658 N N . LYS A 1 80 ? -1.365 7.902 -8.219 1.00 96.69 80 LYS A N 1
ATOM 659 C CA . LYS A 1 80 ? -1.795 8.278 -9.580 1.00 96.69 80 LYS A CA 1
ATOM 660 C C . LYS A 1 80 ? -0.610 8.694 -10.466 1.00 96.69 80 LYS A C 1
ATOM 662 O O . LYS A 1 80 ? -0.400 8.085 -11.504 1.00 96.69 80 LYS A O 1
ATOM 667 N N . THR A 1 81 ? 0.232 9.606 -9.982 1.00 96.56 81 THR A N 1
ATOM 668 C CA . THR A 1 81 ? 1.428 10.080 -10.696 1.00 96.56 81 THR A CA 1
ATOM 669 C C . THR A 1 81 ? 2.397 8.952 -11.061 1.00 96.56 81 THR A C 1
ATOM 671 O O . THR A 1 81 ? 2.956 8.946 -12.155 1.00 96.56 81 THR A O 1
ATOM 674 N N . LEU A 1 82 ? 2.602 7.977 -10.167 1.00 95.50 82 LEU A N 1
ATOM 675 C CA . LEU A 1 82 ? 3.483 6.840 -10.453 1.00 95.50 82 LEU A CA 1
ATOM 676 C C . LEU A 1 82 ? 2.857 5.856 -11.440 1.00 95.50 82 LEU A C 1
ATOM 678 O O . LEU A 1 82 ? 3.578 5.278 -12.247 1.00 95.50 82 LEU A O 1
ATOM 682 N N . ARG A 1 83 ? 1.531 5.691 -11.419 1.00 96.25 83 ARG A N 1
ATOM 683 C CA . ARG A 1 83 ? 0.830 4.879 -12.420 1.00 96.25 83 ARG A CA 1
ATOM 684 C C . ARG A 1 83 ? 0.933 5.493 -13.811 1.00 96.25 83 ARG A C 1
ATOM 686 O O . ARG A 1 83 ? 1.215 4.761 -14.751 1.00 96.25 83 ARG A O 1
ATOM 693 N N . ASP A 1 84 ? 0.813 6.814 -13.917 1.00 96.69 84 ASP A N 1
ATOM 694 C CA . ASP A 1 84 ? 0.987 7.531 -15.184 1.00 96.69 84 ASP A CA 1
ATOM 695 C C . ASP A 1 84 ? 2.437 7.395 -15.699 1.00 96.69 84 ASP A C 1
ATOM 697 O O . ASP A 1 84 ? 2.656 7.061 -16.863 1.00 96.69 84 ASP A O 1
ATOM 701 N N . LYS A 1 85 ? 3.441 7.542 -14.814 1.00 95.62 85 LYS A N 1
ATOM 702 C CA . LYS A 1 85 ? 4.868 7.336 -15.146 1.00 95.62 85 LYS A CA 1
ATOM 703 C C . LYS A 1 85 ? 5.169 5.903 -15.609 1.00 95.62 85 LYS A C 1
ATOM 705 O O . LYS A 1 85 ? 5.958 5.702 -16.529 1.00 95.62 85 LYS A O 1
ATOM 710 N N . PHE A 1 86 ? 4.569 4.905 -14.964 1.00 96.50 86 PHE A N 1
ATOM 711 C CA . PHE A 1 86 ? 4.814 3.483 -15.224 1.00 96.50 86 PHE A CA 1
ATOM 712 C C . PHE A 1 86 ? 3.706 2.820 -16.045 1.00 96.50 86 PHE A C 1
ATOM 714 O O . PHE A 1 86 ? 3.516 1.608 -15.952 1.00 96.50 86 PHE A O 1
ATOM 721 N N . ASN A 1 87 ? 2.983 3.581 -16.870 1.00 95.88 87 A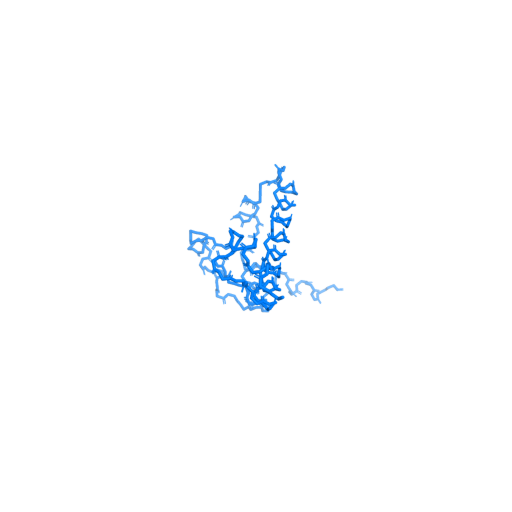SN A N 1
ATOM 722 C CA . ASN A 1 87 ? 1.854 3.057 -17.639 1.00 95.88 87 ASN A CA 1
ATOM 723 C C . ASN A 1 87 ? 2.245 1.848 -18.516 1.00 95.88 87 ASN A C 1
ATOM 725 O O . ASN A 1 87 ? 1.512 0.865 -18.596 1.00 95.88 87 ASN A O 1
ATOM 729 N N . TRP A 1 88 ? 3.455 1.867 -19.084 1.00 95.94 88 TRP A N 1
ATOM 730 C CA . TRP A 1 88 ? 4.015 0.768 -19.881 1.00 95.94 88 TRP A CA 1
ATOM 731 C C . TRP A 1 88 ? 4.140 -0.559 -19.110 1.00 95.94 88 TRP A C 1
ATOM 733 O O . TRP A 1 88 ? 4.083 -1.630 -19.709 1.00 95.94 88 TRP A O 1
ATOM 743 N N . ALA A 1 89 ? 4.273 -0.510 -17.783 1.00 96.69 89 ALA A N 1
ATOM 744 C CA . ALA A 1 89 ? 4.388 -1.691 -16.935 1.00 96.69 89 ALA A CA 1
ATOM 745 C C . ALA A 1 89 ? 3.024 -2.282 -16.542 1.00 96.69 89 ALA A C 1
ATOM 747 O O . ALA A 1 89 ? 2.966 -3.423 -16.095 1.00 96.69 89 ALA A O 1
ATOM 748 N N . MET A 1 90 ? 1.915 -1.555 -16.717 1.00 94.88 90 MET A N 1
ATOM 749 C CA . MET A 1 90 ? 0.593 -1.982 -16.230 1.00 94.88 90 MET A CA 1
ATOM 750 C C . MET A 1 90 ? 0.023 -3.178 -17.001 1.00 94.88 90 MET A C 1
ATOM 752 O O . MET A 1 90 ? -0.797 -3.928 -16.468 1.00 94.88 90 MET A O 1
ATOM 756 N N . ALA A 1 91 ? 0.470 -3.395 -18.239 1.00 94.81 91 ALA A N 1
ATOM 757 C CA . ALA A 1 91 ? -0.021 -4.462 -19.108 1.00 94.81 91 ALA A CA 1
ATOM 758 C C . ALA A 1 91 ? 0.572 -5.851 -18.798 1.00 94.81 91 ALA A C 1
ATOM 760 O O . ALA A 1 91 ? 0.067 -6.845 -19.313 1.00 94.81 91 ALA A O 1
ATOM 761 N N . VAL A 1 92 ? 1.600 -5.960 -17.944 1.00 96.50 92 VAL A N 1
ATOM 762 C CA . VAL A 1 92 ? 2.300 -7.244 -17.732 1.00 96.50 92 VAL A CA 1
ATOM 763 C C . VAL A 1 92 ? 1.408 -8.321 -17.107 1.00 96.50 92 VAL A C 1
ATOM 765 O O . VAL A 1 92 ? 0.576 -8.000 -16.253 1.00 96.50 92 VAL A O 1
ATOM 768 N N . PRO A 1 93 ? 1.558 -9.599 -17.491 1.00 95.69 93 PRO A N 1
ATOM 769 C CA . PRO A 1 93 ? 0.782 -10.681 -16.896 1.00 95.69 93 PRO A CA 1
ATOM 770 C C . PRO A 1 93 ? 1.209 -10.957 -15.440 1.00 95.69 93 PRO A C 1
ATOM 772 O O . PRO A 1 93 ? 2.335 -10.640 -15.053 1.00 95.69 93 PRO A O 1
ATOM 775 N N . PRO A 1 94 ? 0.349 -11.589 -14.618 1.00 96.06 94 PRO A N 1
ATOM 776 C CA . PRO A 1 94 ? 0.688 -11.971 -13.238 1.00 96.06 94 PRO A CA 1
ATOM 777 C C . PRO A 1 94 ? 1.842 -12.984 -13.146 1.00 96.06 94 PRO A C 1
ATOM 779 O O . PRO A 1 94 ? 2.513 -13.070 -12.115 1.00 96.06 94 PRO A O 1
ATOM 782 N N . THR A 1 95 ? 2.082 -13.741 -14.219 1.00 94.81 95 THR A N 1
ATOM 783 C CA . THR A 1 95 ? 3.173 -14.720 -14.358 1.00 94.81 95 THR A CA 1
ATOM 784 C C . THR A 1 95 ? 4.507 -14.089 -14.748 1.00 94.81 95 THR A C 1
ATOM 786 O O . THR A 1 95 ? 5.494 -14.803 -14.882 1.00 94.81 95 THR A O 1
ATOM 789 N N . TRP A 1 96 ? 4.553 -12.773 -14.970 1.00 95.31 96 TRP A N 1
ATOM 790 C CA . TRP A 1 96 ? 5.793 -12.101 -15.326 1.00 95.31 96 TRP A CA 1
ATOM 791 C C . TRP A 1 96 ? 6.794 -12.158 -14.165 1.00 95.31 96 TRP A C 1
ATOM 793 O O . TRP A 1 96 ? 6.447 -11.886 -13.012 1.00 95.31 96 TRP A O 1
ATOM 803 N N . GLU A 1 97 ? 8.041 -12.486 -14.493 1.00 93.31 97 GLU A N 1
ATOM 804 C CA . GLU A 1 97 ? 9.153 -12.589 -13.554 1.00 93.31 97 GLU A CA 1
ATOM 805 C C . GLU A 1 97 ? 10.385 -11.899 -14.135 1.00 93.31 97 GLU A C 1
ATOM 807 O O . GLU A 1 97 ? 10.732 -12.074 -15.306 1.00 93.31 97 GLU A O 1
ATOM 812 N N . PHE A 1 98 ? 11.063 -11.115 -13.301 1.00 91.75 98 PHE A N 1
ATOM 813 C CA . PHE A 1 98 ? 12.329 -10.504 -13.673 1.00 91.75 98 PHE A CA 1
ATOM 814 C C . PHE A 1 98 ? 13.391 -11.600 -13.820 1.00 91.75 98 PHE A C 1
ATOM 816 O O . PHE A 1 98 ? 13.590 -12.387 -12.900 1.00 91.75 98 PHE A O 1
ATOM 823 N N . ASN A 1 99 ? 14.061 -11.658 -14.974 1.00 88.31 99 ASN A N 1
ATOM 824 C CA . ASN A 1 99 ? 15.068 -12.675 -15.308 1.00 88.31 99 ASN A CA 1
ATOM 825 C C . ASN A 1 99 ? 14.577 -14.140 -15.264 1.00 88.31 99 ASN A C 1
ATOM 827 O O . ASN A 1 99 ? 15.395 -15.048 -15.127 1.00 88.31 99 ASN A O 1
ATOM 831 N N . GLY A 1 100 ? 13.273 -14.401 -15.431 1.00 81.75 100 GLY A N 1
ATOM 832 C CA . GLY A 1 100 ? 12.706 -15.758 -15.334 1.00 81.75 100 GLY A CA 1
ATOM 833 C C . GLY A 1 100 ? 13.274 -16.787 -16.328 1.00 81.75 100 GLY A C 1
ATOM 834 O O . GLY A 1 100 ? 13.211 -17.986 -16.077 1.00 81.75 100 GLY A O 1
ATOM 835 N N . GLU A 1 101 ? 13.856 -16.351 -17.448 1.00 76.75 101 GLU A N 1
ATOM 836 C CA . GLU A 1 101 ? 14.562 -17.240 -18.386 1.00 76.75 101 GLU A CA 1
ATOM 837 C C . GLU A 1 101 ? 15.971 -17.596 -17.902 1.00 76.75 101 GLU A C 1
ATOM 839 O O . GLU A 1 101 ? 16.374 -18.750 -17.993 1.00 76.75 101 GLU A O 1
ATOM 844 N N . ILE A 1 102 ? 16.691 -16.636 -17.313 1.00 78.00 102 ILE A N 1
ATOM 845 C CA . ILE A 1 102 ? 18.021 -16.863 -16.729 1.00 78.00 102 ILE A CA 1
ATOM 846 C C . ILE A 1 102 ? 17.924 -17.786 -15.512 1.00 78.00 102 ILE A C 1
ATOM 848 O O . ILE A 1 102 ? 18.774 -18.649 -15.325 1.00 78.00 102 ILE A O 1
ATOM 852 N N . ALA A 1 103 ? 16.854 -17.663 -14.723 1.00 71.06 103 ALA A N 1
ATOM 853 C CA . ALA A 1 103 ? 16.594 -18.532 -13.577 1.00 71.06 103 ALA A CA 1
ATOM 854 C C . ALA A 1 103 ? 16.412 -20.018 -13.949 1.00 71.06 103 ALA A C 1
ATOM 856 O O . ALA A 1 103 ? 16.554 -20.871 -13.084 1.00 71.06 103 ALA A O 1
ATOM 857 N N . LYS A 1 104 ? 16.103 -20.335 -15.215 1.00 75.31 104 LYS A N 1
ATOM 858 C CA . LYS A 1 104 ? 15.951 -21.715 -15.714 1.00 75.31 104 LYS A CA 1
ATOM 859 C C . LYS A 1 104 ? 17.254 -22.319 -16.249 1.00 75.31 104 LYS A C 1
ATOM 861 O O . LYS A 1 104 ? 17.253 -23.481 -16.643 1.00 75.31 104 LYS A O 1
ATOM 866 N N . LEU A 1 105 ? 18.324 -21.524 -16.337 1.00 73.25 105 LEU A N 1
ATOM 867 C CA . LEU A 1 105 ? 19.628 -21.936 -16.870 1.00 73.25 105 LEU A CA 1
ATOM 868 C C . LEU A 1 105 ? 20.622 -22.390 -15.785 1.00 73.25 105 LEU A C 1
ATOM 870 O O . LEU A 1 105 ? 21.721 -22.815 -16.136 1.00 73.25 105 LEU A O 1
ATOM 874 N N . GLY A 1 106 ? 20.263 -22.279 -14.503 1.00 55.41 106 GLY A N 1
ATOM 875 C CA . GLY A 1 106 ? 21.024 -22.802 -13.360 1.00 55.41 106 GLY A CA 1
ATOM 876 C C . GLY A 1 106 ? 20.308 -23.973 -12.708 1.00 55.41 106 GLY A C 1
ATOM 877 O O . GLY A 1 106 ? 21.019 -24.808 -12.111 1.00 55.41 106 GLY A O 1
#